Protein AF-A0A5W3F508-F1 (afdb_monomer_lite)

Sequence (98 aa):
MHFTNFLQRYFDIEIEHTFDPTIQGSNETGKDVTKIWIYEKGEDSEPLLTLTEAWWYTETKTAGNWLIGNVYSTLEHGREIHESEFRKLVTAGKV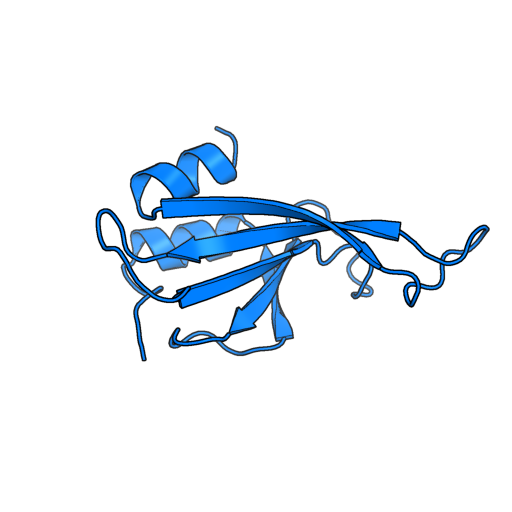ISA

Secondary structure (DSSP, 8-state):
--HHHHHTTTSEEEEEEEEEEEEE-SS-EEEEEEEEEEE-TTS----SEEEEEGGGT-SS--TTEEEEEESSBSSPTT-EEEHHHHHHHHHTT---B-

Structure (mmCIF, N/CA/C/O backbone):
data_AF-A0A5W3F508-F1
#
_entry.id   AF-A0A5W3F508-F1
#
loop_
_atom_site.group_PDB
_atom_site.id
_atom_site.type_symbol
_atom_site.label_atom_id
_atom_site.label_alt_id
_atom_site.label_comp_id
_atom_site.label_asym_id
_atom_site.label_entity_id
_atom_site.label_seq_id
_atom_site.pdbx_PDB_ins_code
_atom_site.Cartn_x
_atom_site.Cartn_y
_atom_site.Cartn_z
_atom_site.occupancy
_atom_site.B_iso_or_equiv
_atom_site.auth_seq_id
_atom_site.auth_comp_id
_atom_site.auth_asym_id
_atom_site.auth_atom_id
_atom_site.pdbx_PDB_model_num
ATOM 1 N N . MET A 1 1 ? 0.730 17.645 -3.192 1.00 57.09 1 MET A N 1
ATOM 2 C CA . MET A 1 1 ? 0.823 17.075 -1.829 1.00 57.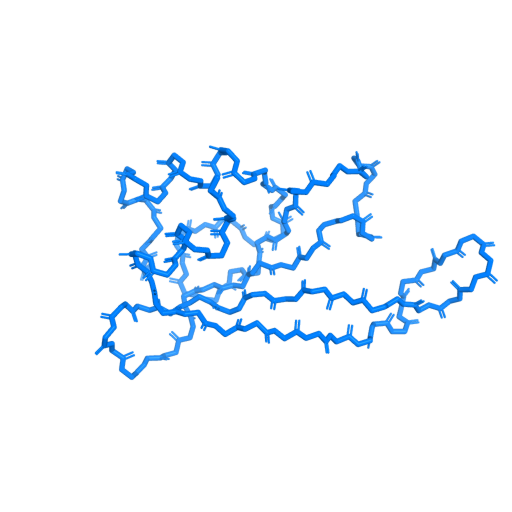09 1 MET A CA 1
ATOM 3 C C . MET A 1 1 ? 1.249 15.621 -1.968 1.00 57.09 1 MET A C 1
ATOM 5 O O . MET A 1 1 ? 0.523 14.873 -2.617 1.00 57.09 1 MET A O 1
ATOM 9 N N . HIS A 1 2 ? 2.422 15.251 -1.446 1.00 88.25 2 HIS A N 1
ATOM 10 C CA . HIS A 1 2 ? 2.965 13.890 -1.571 1.00 88.25 2 HIS A CA 1
ATOM 11 C C . HIS A 1 2 ? 1.986 12.832 -1.032 1.00 88.25 2 HIS A C 1
ATOM 13 O O . HIS A 1 2 ? 1.182 13.122 -0.142 1.00 88.25 2 HIS A O 1
ATOM 19 N N . PHE A 1 3 ? 1.997 11.637 -1.622 1.00 94.00 3 PHE A N 1
ATOM 20 C CA . PHE A 1 3 ? 1.080 10.543 -1.282 1.00 94.00 3 PHE A CA 1
ATOM 21 C C . PHE A 1 3 ? 1.220 10.068 0.154 1.00 94.00 3 PHE A C 1
ATOM 23 O O . PHE A 1 3 ? 0.224 9.989 0.864 1.0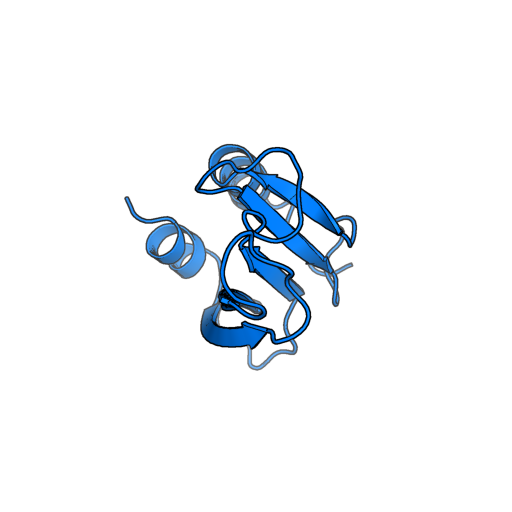0 94.00 3 PHE A O 1
ATOM 30 N N . THR A 1 4 ? 2.448 9.905 0.627 1.00 94.62 4 THR A N 1
ATOM 31 C CA . THR A 1 4 ? 2.765 9.574 2.021 1.00 94.62 4 THR A CA 1
ATOM 32 C C . THR A 1 4 ? 2.178 10.592 3.003 1.00 94.62 4 THR A C 1
ATOM 34 O O . THR A 1 4 ? 1.474 10.209 3.932 1.00 94.62 4 THR A O 1
ATOM 37 N N . ASN A 1 5 ? 2.326 11.894 2.731 1.00 95.38 5 ASN A N 1
ATOM 38 C CA . ASN A 1 5 ? 1.720 12.954 3.552 1.00 95.38 5 ASN A CA 1
ATOM 39 C C . ASN A 1 5 ? 0.185 12.892 3.567 1.00 95.38 5 ASN A C 1
ATOM 41 O O . ASN A 1 5 ? -0.445 13.405 4.488 1.00 95.38 5 ASN A O 1
ATOM 45 N N . PHE A 1 6 ? -0.438 12.355 2.515 1.00 96.25 6 PHE A N 1
ATOM 46 C CA . PHE A 1 6 ? -1.878 12.109 2.509 1.00 96.25 6 PHE A CA 1
ATOM 47 C C . PHE A 1 6 ? -2.227 10.912 3.379 1.00 96.25 6 PHE A C 1
ATOM 49 O O . PHE A 1 6 ? -3.106 11.048 4.223 1.00 96.25 6 PHE A O 1
ATOM 56 N N . LEU A 1 7 ? -1.524 9.791 3.218 1.00 96.38 7 LEU A N 1
ATOM 57 C CA . LEU A 1 7 ? -1.753 8.585 4.013 1.00 96.38 7 LEU A CA 1
ATOM 58 C C . LEU A 1 7 ? -1.621 8.870 5.512 1.00 96.38 7 LEU A C 1
ATOM 60 O O . LEU A 1 7 ? -2.523 8.527 6.265 1.00 96.38 7 LEU A O 1
ATOM 64 N N . GLN A 1 8 ? -0.594 9.618 5.924 1.00 95.69 8 GLN A N 1
ATOM 65 C CA . GLN A 1 8 ? -0.355 9.993 7.326 1.00 95.69 8 GLN A CA 1
ATOM 66 C C . GLN A 1 8 ? -1.506 10.767 7.990 1.00 95.69 8 GLN A C 1
ATOM 68 O O . GLN A 1 8 ? -1.575 10.822 9.219 1.00 95.69 8 GLN A O 1
ATOM 73 N N . ARG A 1 9 ? -2.409 11.380 7.210 1.00 94.81 9 ARG A N 1
ATOM 74 C CA . ARG A 1 9 ? -3.603 12.054 7.752 1.00 94.81 9 ARG A CA 1
ATOM 75 C C . ARG A 1 9 ? -4.694 11.079 8.185 1.00 94.81 9 ARG A C 1
ATOM 77 O O . ARG A 1 9 ? -5.511 11.456 9.015 1.00 94.81 9 ARG A O 1
ATOM 84 N N . TYR A 1 10 ? -4.723 9.886 7.600 1.00 95.06 10 TYR A N 1
ATOM 85 C CA . TYR A 1 10 ? -5.777 8.886 7.798 1.00 95.06 10 TYR A CA 1
ATOM 86 C C . TYR A 1 10 ? -5.271 7.626 8.499 1.00 95.06 10 TYR A C 1
ATOM 88 O O . TYR A 1 10 ? -6.060 6.940 9.132 1.00 95.06 10 TYR A O 1
ATOM 96 N N . PHE A 1 11 ? -3.973 7.349 8.401 1.00 95.88 11 PHE A N 1
ATOM 97 C CA . PHE A 1 11 ? -3.330 6.133 8.882 1.00 95.88 11 PHE A CA 1
ATOM 98 C C . PHE A 1 11 ? -2.013 6.459 9.575 1.00 95.88 11 PHE A C 1
ATOM 100 O O . PHE A 1 11 ? -1.441 7.545 9.385 1.00 95.88 11 PHE A O 1
ATOM 107 N N . ASP A 1 12 ? -1.522 5.500 10.344 1.00 95.88 12 ASP A N 1
ATOM 108 C CA . ASP A 1 12 ? -0.096 5.408 10.620 1.00 95.88 12 ASP A CA 1
ATOM 109 C C . ASP A 1 12 ? 0.565 4.587 9.518 1.00 95.88 12 ASP A C 1
ATOM 111 O O . ASP A 1 12 ? -0.039 3.677 8.947 1.00 95.88 12 ASP A O 1
ATOM 115 N N . ILE A 1 13 ? 1.775 4.990 9.132 1.00 96.19 13 ILE A N 1
ATOM 116 C CA . ILE A 1 13 ? 2.498 4.346 8.041 1.00 96.19 13 ILE A CA 1
ATOM 117 C C . ILE A 1 13 ? 3.955 4.139 8.407 1.00 96.19 13 ILE A C 1
ATOM 119 O O . ILE A 1 13 ? 4.570 4.980 9.066 1.00 96.19 13 ILE A O 1
ATOM 123 N N . GLU A 1 14 ? 4.514 3.071 7.866 1.00 95.94 14 GLU A N 1
ATOM 124 C CA . GLU A 1 14 ? 5.941 2.793 7.864 1.00 95.94 14 GLU A CA 1
ATOM 125 C C . GLU A 1 14 ? 6.391 2.617 6.416 1.00 95.94 14 GLU A C 1
ATOM 127 O O . GLU A 1 14 ? 5.705 1.987 5.610 1.00 95.94 14 GLU A O 1
ATOM 132 N N . ILE A 1 15 ? 7.519 3.231 6.066 1.00 96.12 15 ILE A N 1
ATOM 133 C CA . ILE A 1 15 ? 8.080 3.165 4.718 1.00 96.12 15 ILE A CA 1
ATOM 134 C C . ILE A 1 15 ? 9.349 2.335 4.799 1.00 96.12 15 ILE A C 1
ATOM 136 O O . ILE A 1 15 ? 10.281 2.681 5.523 1.00 96.12 15 ILE A O 1
ATOM 140 N N . GLU A 1 16 ? 9.372 1.266 4.024 1.00 95.38 16 GLU A N 1
ATOM 141 C CA . GLU A 1 16 ? 10.479 0.337 3.926 1.00 95.38 16 GLU A CA 1
ATOM 142 C C . GLU A 1 16 ? 11.031 0.365 2.498 1.00 95.38 16 GLU A C 1
ATOM 144 O O . GLU A 1 16 ? 10.284 0.418 1.517 1.00 95.38 16 GLU A O 1
ATOM 149 N N . HIS A 1 17 ? 12.355 0.331 2.383 1.00 94.00 17 HIS A N 1
ATOM 150 C CA . HIS A 1 17 ? 13.040 0.133 1.115 1.00 94.00 17 HIS A CA 1
ATOM 151 C C . HIS A 1 17 ? 13.705 -1.234 1.159 1.00 94.00 17 HIS A C 1
ATOM 153 O O . HIS A 1 17 ? 14.604 -1.463 1.970 1.00 94.00 17 HIS A O 1
ATOM 159 N N . THR A 1 18 ? 13.249 -2.140 0.303 1.00 87.94 18 THR A N 1
ATOM 160 C CA . THR A 1 18 ? 13.715 -3.524 0.287 1.00 87.94 18 THR A CA 1
ATOM 161 C C . THR A 1 18 ? 14.310 -3.835 -1.075 1.00 87.94 18 THR A C 1
ATOM 163 O O . THR A 1 18 ? 13.698 -3.556 -2.105 1.00 87.94 18 THR A O 1
ATOM 166 N N . PHE A 1 19 ? 15.494 -4.440 -1.088 1.00 89.88 19 PHE A N 1
ATOM 167 C CA . PHE A 1 19 ? 16.057 -4.993 -2.311 1.00 89.88 19 PHE A CA 1
ATOM 168 C C . PHE A 1 19 ? 15.367 -6.321 -2.627 1.00 89.88 19 PHE A C 1
ATOM 170 O O . PHE A 1 19 ? 15.494 -7.286 -1.870 1.00 89.88 19 PHE A O 1
ATOM 177 N N . ASP A 1 20 ? 14.650 -6.380 -3.744 1.00 90.19 20 ASP A N 1
ATOM 178 C CA . ASP A 1 20 ? 14.049 -7.609 -4.247 1.00 90.19 20 ASP A CA 1
ATOM 179 C C . ASP A 1 20 ? 14.940 -8.186 -5.361 1.00 90.19 20 ASP A C 1
ATOM 181 O O . ASP A 1 20 ? 14.958 -7.637 -6.468 1.00 90.19 20 ASP A O 1
ATOM 185 N N . PRO A 1 21 ? 15.674 -9.290 -5.104 1.00 89.94 21 PRO A N 1
ATOM 186 C CA . PRO A 1 21 ? 16.583 -9.903 -6.070 1.00 89.94 21 PRO A CA 1
ATOM 187 C C . PRO A 1 21 ? 15.859 -10.670 -7.184 1.00 89.94 21 PRO A C 1
ATOM 189 O O . PRO A 1 21 ? 16.512 -11.162 -8.100 1.00 89.94 21 PRO A O 1
ATOM 192 N N . THR A 1 22 ? 14.537 -10.838 -7.108 1.00 87.31 22 THR A N 1
ATOM 193 C CA . THR A 1 22 ? 13.769 -11.648 -8.066 1.00 87.31 22 THR A CA 1
ATOM 194 C C . THR A 1 22 ? 13.319 -10.851 -9.288 1.00 87.31 22 THR A C 1
ATOM 196 O O . THR A 1 22 ? 13.042 -11.435 -10.337 1.00 87.31 22 THR A O 1
ATOM 199 N N . ILE A 1 23 ? 13.302 -9.519 -9.191 1.00 86.31 23 ILE A N 1
ATOM 200 C CA . ILE A 1 23 ? 12.933 -8.635 -10.298 1.00 86.31 23 ILE A CA 1
ATOM 201 C C . ILE A 1 23 ? 13.989 -8.730 -11.399 1.00 86.31 23 ILE A C 1
ATOM 203 O O . ILE A 1 23 ? 15.137 -8.319 -11.229 1.00 86.31 23 ILE A O 1
ATOM 207 N N . GLN A 1 24 ? 13.593 -9.224 -12.568 1.00 79.38 24 GLN A N 1
ATOM 208 C CA . GLN A 1 24 ? 14.464 -9.259 -13.739 1.00 79.38 24 GLN A CA 1
ATOM 209 C C . GLN A 1 24 ? 14.411 -7.911 -14.469 1.00 79.38 24 GLN A C 1
ATOM 211 O O . GLN A 1 24 ? 13.421 -7.576 -15.120 1.00 79.38 24 GLN A O 1
ATOM 216 N N . GLY A 1 25 ? 15.472 -7.112 -14.340 1.00 68.69 25 GLY A N 1
ATOM 217 C CA . GLY A 1 25 ? 15.681 -5.922 -15.161 1.00 68.69 25 GLY A CA 1
ATOM 218 C C . GLY A 1 25 ? 16.353 -6.262 -16.492 1.00 68.69 25 GLY A C 1
ATOM 219 O O . GLY A 1 25 ? 16.931 -7.331 -16.659 1.00 68.69 25 GLY A O 1
ATOM 220 N N . SER A 1 26 ? 16.323 -5.328 -17.445 1.00 69.38 26 SER A N 1
ATOM 221 C CA . SER A 1 26 ? 16.947 -5.527 -18.762 1.00 69.38 26 SER A CA 1
ATOM 222 C C . SER A 1 26 ? 18.475 -5.646 -18.708 1.00 69.38 26 SER A C 1
ATOM 224 O O . SER A 1 26 ? 19.062 -6.294 -19.567 1.00 69.38 26 SER A O 1
ATOM 226 N N . ASN A 1 27 ? 19.112 -5.016 -17.712 1.00 68.06 27 ASN A N 1
ATOM 227 C CA . ASN A 1 27 ? 20.573 -4.926 -17.599 1.00 68.06 27 ASN A CA 1
ATOM 228 C C . ASN A 1 27 ? 21.114 -5.512 -16.284 1.00 68.06 27 ASN A C 1
ATOM 230 O O . ASN A 1 27 ? 22.273 -5.907 -16.233 1.00 68.06 27 ASN A O 1
ATOM 234 N N . GLU A 1 28 ? 20.293 -5.561 -15.231 1.00 73.25 28 GLU A N 1
ATOM 235 C CA . GLU A 1 28 ? 20.666 -6.040 -13.897 1.00 73.25 28 GLU A CA 1
ATOM 236 C C . GLU A 1 28 ? 19.463 -6.724 -13.245 1.00 73.25 28 GLU A C 1
ATOM 238 O O . GLU A 1 28 ? 18.334 -6.224 -13.330 1.00 73.25 28 GLU A O 1
ATOM 243 N N . THR A 1 29 ? 19.719 -7.860 -12.598 1.00 80.25 29 THR A N 1
ATOM 244 C CA . THR A 1 29 ? 18.743 -8.575 -11.775 1.00 80.25 29 THR A CA 1
ATOM 245 C C . THR A 1 29 ? 18.708 -7.953 -10.383 1.00 80.25 29 THR A C 1
ATOM 247 O O . THR A 1 29 ? 19.749 -7.709 -9.776 1.00 80.25 29 THR A O 1
ATOM 250 N N . GLY A 1 30 ? 17.504 -7.735 -9.879 1.00 85.31 30 GLY A N 1
ATOM 251 C CA . GLY A 1 30 ? 17.231 -7.157 -8.580 1.00 85.31 30 GLY A CA 1
ATOM 252 C C . GLY A 1 30 ? 17.013 -5.647 -8.618 1.00 85.31 30 GLY A C 1
ATOM 253 O O . GLY A 1 30 ? 17.652 -4.921 -9.390 1.00 85.31 30 GLY A O 1
ATOM 254 N N . LYS A 1 31 ? 16.066 -5.172 -7.807 1.00 88.94 31 LYS A N 1
ATOM 255 C CA . LYS A 1 31 ? 15.736 -3.747 -7.681 1.00 88.94 31 LYS A CA 1
ATOM 256 C C . LYS A 1 31 ? 15.418 -3.381 -6.244 1.00 88.94 31 LYS A C 1
ATOM 258 O O . LYS A 1 31 ? 14.807 -4.163 -5.525 1.00 88.94 31 LYS A O 1
ATOM 263 N N . ASP A 1 32 ? 15.795 -2.165 -5.868 1.00 90.00 32 ASP A N 1
ATOM 264 C CA . ASP A 1 32 ? 15.267 -1.531 -4.670 1.00 90.00 32 ASP A CA 1
ATOM 265 C C . ASP A 1 32 ? 13.811 -1.148 -4.921 1.00 90.00 32 ASP A C 1
ATOM 267 O O . ASP A 1 32 ? 13.481 -0.465 -5.895 1.00 90.00 32 ASP A O 1
ATOM 271 N N . VAL A 1 33 ? 12.942 -1.623 -4.041 1.00 92.00 33 VAL A N 1
ATOM 272 C CA . VAL A 1 33 ? 11.498 -1.447 -4.119 1.00 92.00 33 VAL A CA 1
ATOM 273 C C . VAL A 1 33 ? 11.042 -0.735 -2.863 1.00 92.00 33 VAL A C 1
ATOM 275 O O . VAL A 1 33 ? 11.466 -1.055 -1.752 1.00 92.00 33 VAL A O 1
ATOM 278 N N . THR A 1 34 ? 10.151 0.234 -3.038 1.00 94.88 34 THR A N 1
ATOM 279 C CA . THR A 1 34 ? 9.499 0.885 -1.903 1.00 94.88 34 THR A CA 1
ATOM 280 C C . THR A 1 34 ? 8.249 0.111 -1.509 1.00 94.88 34 THR A C 1
ATOM 282 O O . THR A 1 34 ? 7.385 -0.165 -2.348 1.00 94.88 34 THR A O 1
ATOM 285 N N . LYS A 1 35 ? 8.135 -0.186 -0.217 1.00 95.56 35 LYS A N 1
ATOM 286 C CA . LYS A 1 35 ? 6.952 -0.758 0.413 1.00 95.56 35 LYS A CA 1
ATOM 287 C C . LYS A 1 35 ? 6.443 0.191 1.492 1.00 95.56 35 LYS A C 1
ATOM 289 O O . LYS A 1 35 ? 7.215 0.732 2.277 1.00 95.56 35 LYS A O 1
ATOM 294 N N . ILE A 1 36 ? 5.136 0.406 1.526 1.00 96.81 36 ILE A N 1
ATOM 295 C CA . ILE A 1 36 ? 4.466 1.191 2.562 1.00 96.81 36 ILE A CA 1
ATOM 296 C C . ILE A 1 36 ? 3.567 0.246 3.341 1.00 96.81 36 ILE A C 1
ATOM 298 O O . ILE A 1 36 ? 2.637 -0.335 2.781 1.00 96.81 36 ILE A O 1
ATOM 302 N N . TRP A 1 37 ? 3.833 0.108 4.629 1.00 96.50 37 TRP A N 1
ATOM 303 C CA . TRP A 1 37 ? 2.949 -0.563 5.568 1.00 96.50 37 TRP A CA 1
ATOM 304 C C . TRP A 1 37 ? 1.940 0.450 6.097 1.00 96.50 37 TRP A C 1
ATOM 306 O O . TRP A 1 37 ? 2.308 1.582 6.417 1.00 96.50 37 TRP A O 1
ATOM 316 N N . ILE A 1 38 ? 0.666 0.067 6.127 1.00 96.12 38 ILE A N 1
ATOM 317 C CA . ILE A 1 38 ? -0.440 0.939 6.526 1.00 96.12 38 ILE A CA 1
ATOM 318 C C . ILE A 1 38 ? -1.147 0.316 7.723 1.00 96.12 38 ILE A C 1
ATOM 320 O O . ILE A 1 38 ? -1.580 -0.833 7.653 1.00 96.12 38 ILE A O 1
ATOM 324 N N . TYR A 1 39 ? -1.300 1.103 8.782 1.00 95.38 39 TYR A N 1
ATOM 325 C CA . TYR A 1 39 ? -1.864 0.711 10.070 1.00 95.38 39 TYR A CA 1
ATOM 326 C C . TYR A 1 39 ? -3.078 1.580 10.416 1.00 95.38 39 TYR A C 1
ATOM 328 O O . TYR A 1 39 ? -3.243 2.687 9.882 1.00 95.38 39 TYR A O 1
ATOM 336 N N . GLU A 1 40 ? -3.927 1.099 11.323 1.00 92.62 40 GLU A N 1
ATOM 337 C CA . GLU A 1 40 ? -4.977 1.938 11.901 1.00 92.62 40 GLU A CA 1
ATOM 338 C C . GLU A 1 40 ? -4.357 3.118 12.666 1.00 92.62 40 GLU A C 1
ATOM 340 O O . GLU A 1 40 ? -3.274 3.025 13.238 1.00 92.62 40 GLU A O 1
ATOM 345 N N . LYS A 1 41 ? -5.012 4.281 12.611 1.00 92.44 41 LYS A N 1
ATOM 346 C CA . LYS A 1 41 ? -4.443 5.521 13.146 1.00 92.44 41 LYS A CA 1
ATOM 347 C C . LYS A 1 41 ? -4.485 5.537 14.672 1.00 92.44 41 LYS A C 1
ATOM 349 O O . LYS A 1 41 ? -5.568 5.534 15.244 1.00 92.44 41 LYS A O 1
ATOM 354 N N . GLY A 1 42 ? -3.328 5.721 15.302 1.00 88.94 42 GLY A N 1
ATOM 355 C CA . GLY A 1 42 ? -3.193 5.876 16.749 1.00 88.94 42 GLY A CA 1
ATOM 356 C C . GLY A 1 42 ? -3.337 4.575 17.538 1.00 88.94 42 GLY A C 1
ATOM 357 O O . GLY A 1 42 ? -3.373 4.639 18.764 1.00 88.94 42 GLY A O 1
ATOM 358 N N . GLU A 1 43 ? -3.400 3.432 16.856 1.00 81.75 43 GLU A N 1
ATOM 359 C CA . GLU A 1 43 ? -3.569 2.108 17.452 1.00 81.75 43 GLU A CA 1
ATOM 360 C C . GLU A 1 43 ? -2.291 1.284 17.263 1.00 81.75 43 GLU A C 1
ATOM 362 O O . GLU A 1 43 ? -1.750 1.204 16.157 1.00 81.75 43 GLU A O 1
ATOM 367 N N . ASP A 1 44 ? -1.824 0.636 18.332 1.00 83.00 44 ASP A N 1
ATOM 368 C CA . ASP A 1 44 ? -0.753 -0.363 18.248 1.00 83.00 44 ASP A CA 1
ATOM 369 C C . ASP A 1 44 ? -1.349 -1.656 17.677 1.00 83.00 44 ASP A C 1
ATOM 371 O O . ASP A 1 44 ? -1.915 -2.483 18.396 1.00 83.00 44 ASP A O 1
ATOM 375 N N . SER A 1 45 ? -1.338 -1.748 16.349 1.00 84.19 45 SER A N 1
ATOM 376 C CA . SER A 1 45 ? -2.095 -2.732 15.579 1.00 84.19 45 SER A CA 1
ATOM 377 C C . SER A 1 45 ? -1.223 -3.441 14.549 1.00 84.19 45 SER A C 1
ATOM 379 O O . SER A 1 45 ? -0.182 -2.944 14.119 1.00 84.19 45 SER A O 1
ATOM 381 N N . GLU A 1 46 ? -1.670 -4.624 14.127 1.00 89.69 46 GLU A N 1
ATOM 382 C CA . GLU A 1 46 ? -1.124 -5.267 12.935 1.00 89.69 46 GLU A CA 1
ATOM 383 C C . GLU A 1 46 ? -1.480 -4.449 11.676 1.00 89.69 46 GLU A C 1
ATOM 385 O O . GLU A 1 46 ? -2.497 -3.750 11.646 1.00 89.69 46 GLU A O 1
ATOM 390 N N . PRO A 1 47 ? -0.662 -4.510 10.610 1.00 93.12 47 PRO A N 1
ATOM 391 C CA . PRO A 1 47 ? -0.900 -3.716 9.411 1.00 93.12 47 PRO A CA 1
ATOM 392 C C . PRO A 1 47 ? -2.209 -4.116 8.724 1.00 93.12 47 PRO A C 1
ATOM 394 O O . PRO A 1 47 ? -2.459 -5.292 8.470 1.00 93.12 47 PRO A O 1
ATOM 397 N N . LEU A 1 48 ? -3.009 -3.126 8.324 1.00 94.19 48 LEU A N 1
ATOM 398 C CA . LEU A 1 48 ? -4.219 -3.325 7.522 1.00 94.19 48 LEU A CA 1
ATOM 399 C C . LEU A 1 48 ? -3.877 -3.890 6.144 1.00 94.19 48 LEU A C 1
ATOM 401 O O . LEU A 1 48 ? -4.510 -4.822 5.645 1.00 94.19 48 LEU A O 1
ATOM 405 N N . LEU A 1 49 ? -2.889 -3.278 5.497 1.00 96.44 49 LEU A N 1
ATOM 406 C CA . LEU A 1 49 ? -2.420 -3.660 4.175 1.00 96.44 49 LEU A CA 1
ATOM 407 C C . LEU A 1 49 ? -1.029 -3.096 3.917 1.00 96.44 49 LEU A C 1
ATOM 409 O O . LEU A 1 49 ? -0.509 -2.258 4.655 1.00 96.44 49 LEU A O 1
ATOM 413 N N . THR A 1 50 ? -0.453 -3.532 2.807 1.00 96.69 50 THR A N 1
ATOM 414 C CA . THR A 1 50 ? 0.802 -3.004 2.286 1.00 96.69 50 THR A CA 1
ATOM 415 C C . THR A 1 50 ? 0.615 -2.484 0.869 1.00 96.69 50 THR A C 1
ATOM 417 O O . THR A 1 50 ? -0.204 -3.001 0.108 1.00 96.69 50 THR A O 1
ATOM 420 N N . LEU A 1 51 ? 1.362 -1.443 0.519 1.00 96.75 51 LEU A N 1
ATOM 421 C CA . LEU A 1 51 ? 1.476 -0.933 -0.840 1.00 96.75 51 LEU A CA 1
ATOM 422 C C . LEU A 1 51 ? 2.912 -1.136 -1.303 1.00 96.75 51 LEU A C 1
ATOM 424 O O . LEU A 1 51 ? 3.825 -0.516 -0.763 1.00 96.75 51 LEU A O 1
ATOM 428 N N . THR A 1 52 ? 3.107 -1.974 -2.312 1.00 95.25 52 THR A N 1
ATOM 429 C CA . THR A 1 52 ? 4.419 -2.196 -2.933 1.00 95.25 52 THR A CA 1
ATOM 430 C C . THR A 1 52 ? 4.459 -1.488 -4.278 1.00 95.25 52 THR A C 1
ATOM 432 O O . THR A 1 52 ? 3.496 -1.568 -5.039 1.00 95.25 52 THR A O 1
ATOM 435 N N . GLU A 1 53 ? 5.538 -0.772 -4.586 1.00 92.88 53 GLU A N 1
ATOM 436 C CA . GLU A 1 53 ? 5.661 -0.048 -5.853 1.00 92.88 53 GLU A CA 1
ATOM 437 C C . GLU A 1 53 ? 5.457 -0.991 -7.054 1.00 92.88 53 GLU A C 1
ATOM 439 O O . GLU A 1 53 ? 6.209 -1.945 -7.258 1.00 92.88 53 GLU A O 1
ATOM 444 N N . ALA A 1 54 ? 4.426 -0.733 -7.865 1.00 91.94 54 ALA A N 1
ATOM 445 C CA . ALA A 1 54 ? 3.994 -1.666 -8.909 1.00 91.94 54 ALA A CA 1
ATOM 446 C C . ALA A 1 54 ? 4.896 -1.653 -10.147 1.00 91.94 54 ALA A C 1
ATOM 448 O O . ALA A 1 54 ? 4.826 -2.577 -10.964 1.00 91.94 54 ALA A O 1
ATOM 449 N N . TRP A 1 55 ? 5.731 -0.617 -10.298 1.00 90.06 55 TRP A N 1
ATOM 450 C CA . TRP A 1 55 ? 6.560 -0.391 -11.483 1.00 90.06 55 TRP A CA 1
ATOM 451 C C . TRP A 1 55 ? 7.359 -1.631 -11.867 1.00 90.06 55 TRP A C 1
ATOM 453 O O . TRP A 1 55 ? 7.490 -1.950 -13.042 1.00 90.06 55 TRP A O 1
ATOM 463 N N . TRP A 1 56 ? 7.885 -2.376 -10.903 1.00 86.75 56 TRP A N 1
ATOM 464 C CA . TRP A 1 56 ? 8.738 -3.518 -11.210 1.00 86.75 56 TRP A CA 1
ATOM 465 C C . TRP A 1 56 ? 7.973 -4.797 -11.548 1.00 86.75 56 TRP A C 1
ATOM 467 O O . TRP A 1 56 ? 8.479 -5.614 -12.314 1.00 86.75 56 TRP A O 1
ATOM 477 N N . TYR A 1 57 ? 6.730 -4.913 -11.094 1.00 87.38 57 TYR A N 1
ATOM 478 C CA . TYR A 1 57 ? 5.961 -6.159 -11.115 1.00 87.38 57 TYR A CA 1
ATOM 479 C C . TYR A 1 57 ? 4.851 -6.198 -12.168 1.00 87.38 57 TYR A C 1
ATOM 481 O O . TYR A 1 57 ? 4.300 -7.259 -12.441 1.00 87.38 57 TYR A O 1
ATOM 489 N N . THR A 1 58 ? 4.513 -5.053 -12.760 1.00 84.19 58 THR A N 1
ATOM 490 C CA . THR A 1 58 ? 3.403 -4.922 -13.717 1.00 84.19 58 THR A CA 1
ATOM 491 C C . THR A 1 58 ? 3.895 -4.470 -15.090 1.00 84.19 58 THR A C 1
ATOM 493 O O . THR A 1 58 ? 4.993 -3.921 -15.224 1.00 84.19 58 THR A O 1
ATOM 496 N N . GLU A 1 59 ? 3.089 -4.696 -16.128 1.00 82.56 59 GLU A N 1
ATOM 497 C CA . GLU A 1 59 ? 3.360 -4.209 -17.490 1.00 82.56 59 GLU A CA 1
ATOM 498 C C . GLU A 1 59 ? 3.057 -2.715 -17.647 1.00 82.56 59 GLU A C 1
ATOM 500 O O . GLU A 1 59 ? 3.657 -2.045 -18.484 1.00 82.56 59 GLU A O 1
ATOM 505 N N . THR A 1 60 ? 2.165 -2.176 -16.813 1.00 81.19 60 THR A N 1
ATOM 506 C CA . THR A 1 60 ? 1.673 -0.796 -16.884 1.00 81.19 60 THR A CA 1
ATOM 507 C C . THR A 1 60 ? 2.785 0.239 -16.677 1.00 81.19 60 THR A C 1
ATOM 509 O O . THR A 1 60 ? 2.636 1.374 -17.128 1.00 81.19 60 THR A O 1
ATOM 512 N N . LYS A 1 61 ? 3.891 -0.137 -15.998 1.00 83.56 61 LYS A N 1
ATOM 513 C CA . LYS A 1 61 ? 5.095 0.688 -15.732 1.00 83.56 61 LYS A CA 1
ATOM 514 C C . LYS A 1 61 ? 4.750 2.164 -15.488 1.00 83.56 61 LYS A C 1
ATOM 516 O O . LYS A 1 61 ? 5.289 3.063 -16.126 1.00 83.56 61 LYS A O 1
ATOM 521 N N . THR A 1 62 ? 3.781 2.408 -14.607 1.00 87.06 62 THR A N 1
ATOM 522 C CA . THR A 1 62 ? 3.255 3.750 -14.342 1.00 87.06 62 THR A CA 1
ATOM 523 C C . THR A 1 62 ? 3.629 4.164 -12.929 1.00 87.06 62 THR A C 1
ATOM 525 O O . THR A 1 62 ? 3.343 3.462 -11.961 1.00 87.06 62 THR A O 1
ATOM 528 N N . ALA A 1 63 ? 4.301 5.308 -12.810 1.00 89.44 63 ALA A N 1
ATOM 529 C CA . ALA A 1 63 ? 4.656 5.871 -11.514 1.00 89.44 63 ALA A CA 1
ATOM 530 C C . ALA A 1 63 ? 3.389 6.201 -10.710 1.00 89.44 63 ALA A C 1
ATOM 532 O O . ALA A 1 63 ? 2.391 6.653 -11.268 1.00 89.44 63 ALA A O 1
ATOM 533 N N . GLY A 1 64 ? 3.435 5.979 -9.396 1.00 91.56 64 GLY A N 1
ATOM 534 C CA . GLY A 1 64 ? 2.265 6.145 -8.531 1.00 91.56 64 GLY A CA 1
ATOM 535 C C . GLY A 1 64 ? 1.260 4.990 -8.608 1.00 91.56 64 GLY A C 1
ATOM 536 O O . GLY A 1 64 ? 0.197 5.079 -7.994 1.00 91.56 64 GLY A O 1
ATOM 537 N N . ASN A 1 65 ? 1.568 3.902 -9.320 1.00 94.75 65 ASN A N 1
ATOM 538 C CA . ASN A 1 65 ? 0.841 2.648 -9.161 1.00 94.75 65 ASN A CA 1
ATOM 539 C C . ASN A 1 65 ? 1.475 1.788 -8.068 1.00 94.75 65 ASN A C 1
ATOM 541 O O . ASN A 1 65 ? 2.697 1.661 -7.964 1.00 94.75 65 ASN A O 1
ATOM 545 N N . TRP A 1 66 ? 0.608 1.166 -7.280 1.00 96.00 66 TRP A N 1
ATOM 546 C CA . TRP A 1 66 ? 0.955 0.323 -6.149 1.00 96.00 66 TRP A CA 1
ATOM 547 C C . TRP A 1 66 ? 0.232 -1.015 -6.265 1.00 96.00 66 TRP A C 1
ATOM 549 O O . TRP A 1 66 ? -0.927 -1.063 -6.673 1.00 96.00 66 TRP A O 1
ATOM 559 N N . LEU A 1 67 ? 0.906 -2.095 -5.891 1.00 95.25 67 LEU A N 1
ATOM 560 C CA . LEU A 1 67 ? 0.292 -3.395 -5.671 1.00 95.25 67 LEU A CA 1
ATOM 561 C C . LEU A 1 67 ? -0.192 -3.482 -4.229 1.00 95.25 67 LEU A C 1
ATOM 563 O O . LEU A 1 67 ? 0.575 -3.244 -3.293 1.00 95.25 67 LEU A O 1
ATOM 567 N N . ILE A 1 68 ? -1.462 -3.837 -4.063 1.00 96.06 68 ILE A N 1
ATOM 568 C CA . ILE A 1 68 ? -2.070 -4.033 -2.751 1.00 96.06 68 ILE A CA 1
ATOM 569 C C . ILE A 1 68 ? -1.654 -5.402 -2.215 1.00 96.06 68 ILE A C 1
ATOM 571 O O . ILE A 1 68 ? -2.098 -6.437 -2.706 1.00 96.06 68 ILE A O 1
ATOM 575 N N . GLY A 1 69 ? -0.846 -5.425 -1.163 1.00 95.06 69 GLY A N 1
ATOM 576 C CA . GLY A 1 69 ? -0.673 -6.609 -0.333 1.00 95.06 69 GLY A CA 1
ATOM 577 C C . GLY A 1 69 ? -1.717 -6.597 0.773 1.00 95.06 69 GLY A C 1
ATOM 578 O O . GLY A 1 69 ? -1.502 -5.967 1.808 1.00 95.06 69 GLY A O 1
ATOM 579 N N . ASN A 1 70 ? -2.853 -7.260 0.545 1.00 89.19 70 ASN A N 1
ATOM 580 C CA . ASN A 1 70 ? -3.883 -7.388 1.573 1.00 89.19 70 ASN A CA 1
ATOM 581 C C . ASN A 1 70 ? -3.355 -8.220 2.754 1.00 89.19 70 ASN A C 1
ATOM 583 O O . ASN A 1 70 ? -2.819 -9.307 2.529 1.00 89.19 70 ASN A O 1
ATOM 587 N N . VAL A 1 71 ? -3.529 -7.699 3.969 1.00 87.88 71 VAL A N 1
ATOM 588 C CA . VAL A 1 71 ? -3.296 -8.409 5.230 1.00 87.88 71 VAL A CA 1
ATOM 589 C C . VAL A 1 71 ? -4.635 -8.591 5.950 1.00 87.88 71 VAL A C 1
ATOM 591 O O . VAL A 1 71 ? -5.128 -9.711 6.043 1.00 87.88 71 VAL A O 1
ATOM 594 N N . TYR A 1 72 ? -5.263 -7.485 6.355 1.00 88.88 72 TYR A N 1
ATOM 595 C CA . TYR A 1 72 ? -6.559 -7.460 7.042 1.00 88.88 72 TYR A CA 1
ATOM 596 C C . TYR A 1 72 ? -7.560 -6.497 6.415 1.00 88.88 72 TYR A C 1
ATOM 598 O O . TYR A 1 72 ? -8.600 -6.247 6.999 1.00 88.88 72 TYR A O 1
ATOM 606 N N . SER A 1 73 ? -7.280 -5.920 5.252 1.00 89.06 73 SER A N 1
ATOM 607 C CA . SER A 1 73 ? -8.192 -4.978 4.604 1.00 89.06 73 SER A CA 1
ATOM 608 C C . SER A 1 73 ? -9.261 -5.685 3.770 1.00 89.06 73 SER A C 1
ATOM 610 O O . SER A 1 73 ? -9.074 -6.803 3.291 1.00 89.06 73 SER A O 1
ATO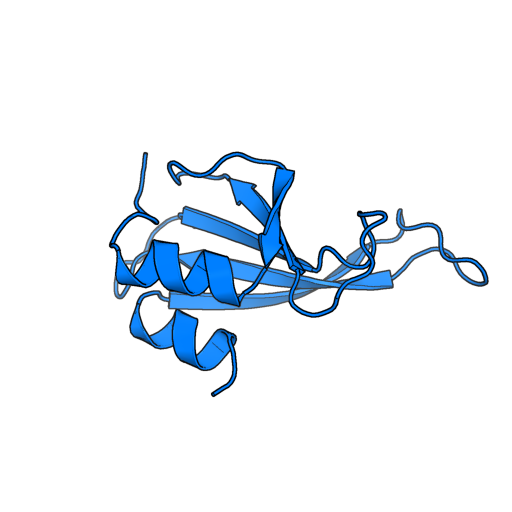M 612 N N . THR A 1 74 ? -10.351 -4.989 3.457 1.00 88.56 74 THR A N 1
ATOM 613 C CA . THR A 1 74 ? -11.344 -5.482 2.483 1.00 88.56 74 THR A CA 1
ATOM 614 C C . THR A 1 74 ? -10.887 -5.374 1.019 1.00 88.56 74 THR A C 1
ATOM 616 O O . THR A 1 74 ? -11.663 -5.669 0.110 1.00 88.56 74 THR A O 1
ATOM 619 N N . LEU A 1 75 ? -9.674 -4.875 0.748 1.00 92.62 75 LEU A N 1
ATOM 620 C CA . LEU A 1 75 ? -9.175 -4.682 -0.616 1.00 92.62 75 LEU A CA 1
ATOM 621 C C . LEU A 1 75 ? -8.599 -5.979 -1.198 1.00 92.62 75 LEU A C 1
ATOM 623 O O . LEU A 1 75 ? -8.072 -6.830 -0.493 1.00 92.62 75 LEU A O 1
ATOM 627 N N . GLU A 1 76 ? -8.671 -6.131 -2.516 1.00 93.00 76 GLU A N 1
ATOM 628 C CA . GLU A 1 76 ? -8.183 -7.331 -3.198 1.00 93.00 76 GLU A CA 1
ATOM 629 C C . GLU A 1 76 ? -6.645 -7.403 -3.208 1.00 93.00 76 GLU A C 1
ATOM 631 O O . GLU A 1 76 ? -5.972 -6.448 -3.600 1.00 93.00 76 GLU A O 1
ATOM 636 N N . HIS A 1 77 ? -6.088 -8.546 -2.788 1.00 93.88 77 HIS A N 1
ATOM 637 C CA . HIS A 1 77 ? -4.647 -8.808 -2.824 1.00 93.88 77 HIS A CA 1
ATOM 638 C C . HIS A 1 77 ? -4.130 -8.883 -4.269 1.00 93.88 77 HIS A C 1
ATOM 640 O O . HIS A 1 77 ? -4.759 -9.491 -5.128 1.00 93.88 77 HIS A O 1
ATOM 646 N N . GLY A 1 78 ? -2.958 -8.307 -4.534 1.00 92.62 78 GLY A N 1
ATOM 647 C CA . GLY A 1 78 ? -2.318 -8.289 -5.851 1.00 92.62 78 GLY A CA 1
ATOM 648 C C . GLY A 1 78 ? -2.928 -7.282 -6.828 1.00 92.62 78 GLY A C 1
ATOM 649 O O . GLY A 1 78 ? -2.412 -7.114 -7.931 1.00 92.62 78 GLY A O 1
ATOM 650 N N . ARG A 1 79 ? -3.996 -6.577 -6.436 1.00 93.75 79 ARG A N 1
ATOM 651 C CA . ARG A 1 79 ? -4.608 -5.550 -7.273 1.00 93.75 79 ARG A CA 1
ATOM 652 C C . ARG A 1 79 ? -3.665 -4.356 -7.432 1.00 93.75 79 ARG A C 1
ATOM 654 O O . ARG A 1 79 ? -3.204 -3.784 -6.445 1.00 93.75 79 ARG A O 1
ATOM 661 N N . GLU A 1 80 ? -3.439 -3.949 -8.679 1.00 95.44 80 GLU A N 1
ATOM 662 C CA . GLU A 1 80 ? -2.770 -2.690 -9.013 1.00 95.44 80 GLU A CA 1
ATOM 663 C C . GLU A 1 80 ? -3.736 -1.512 -8.815 1.00 95.44 80 GLU A C 1
ATOM 665 O O . GLU A 1 80 ? -4.894 -1.551 -9.246 1.00 95.44 80 GLU A O 1
ATOM 670 N N . ILE A 1 81 ? -3.265 -0.454 -8.155 1.00 95.75 81 ILE A N 1
ATOM 671 C CA . ILE A 1 81 ? -4.040 0.762 -7.927 1.00 95.75 81 ILE A CA 1
ATOM 672 C C . ILE A 1 81 ? -3.171 2.012 -8.046 1.00 95.75 81 ILE A C 1
ATOM 674 O O . ILE A 1 81 ? -2.081 2.092 -7.481 1.00 95.75 81 ILE A O 1
ATOM 678 N N . HIS A 1 82 ? -3.679 3.022 -8.749 1.00 96.31 82 HIS A N 1
ATOM 679 C CA . HIS A 1 82 ? -3.036 4.331 -8.808 1.00 96.31 82 HIS A CA 1
ATOM 680 C C . HIS A 1 82 ? -3.346 5.153 -7.548 1.00 96.31 82 HIS A C 1
ATOM 682 O O . HIS A 1 82 ? -4.466 5.113 -7.026 1.00 96.31 82 HIS A O 1
ATOM 688 N N . G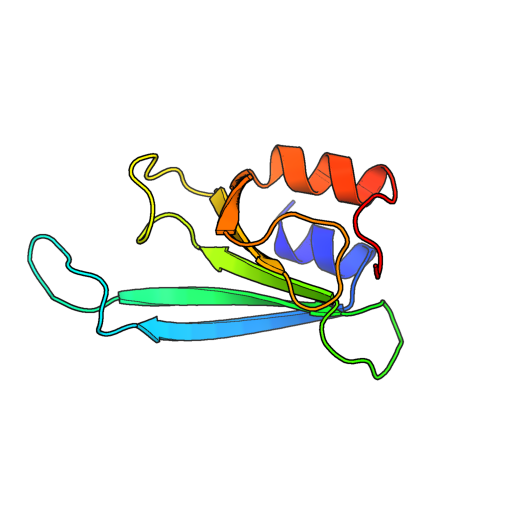LU A 1 83 ? -2.408 5.995 -7.107 1.00 96.19 83 GLU A N 1
ATOM 689 C CA . GLU A 1 83 ? -2.574 6.886 -5.949 1.00 96.19 83 GLU A CA 1
ATOM 690 C C . GLU A 1 83 ? -3.885 7.682 -5.971 1.00 96.19 83 GLU A C 1
ATOM 692 O O . GLU A 1 83 ? -4.524 7.878 -4.939 1.00 96.19 83 GLU A O 1
ATOM 697 N N . SER A 1 84 ? -4.291 8.176 -7.145 1.00 95.50 84 SER A N 1
ATOM 698 C CA . SER A 1 84 ? -5.514 8.976 -7.286 1.00 95.50 84 SER A CA 1
ATOM 699 C C . SER A 1 84 ? -6.784 8.174 -7.003 1.00 95.50 84 SER A C 1
ATOM 701 O O . SER A 1 84 ? -7.744 8.733 -6.472 1.00 95.50 84 SER A O 1
ATOM 703 N N . GLU A 1 85 ? -6.799 6.880 -7.323 1.00 96.38 85 GLU A N 1
ATOM 704 C CA . GLU A 1 85 ? -7.909 5.990 -6.999 1.00 96.38 85 GLU A CA 1
ATOM 705 C C . GLU A 1 85 ? -7.857 5.581 -5.528 1.00 96.38 85 GLU A C 1
ATOM 707 O O . GLU A 1 85 ? -8.868 5.691 -4.832 1.00 96.38 85 GLU A O 1
ATOM 712 N N . PHE A 1 86 ? -6.675 5.217 -5.020 1.00 96.94 86 PHE A N 1
ATOM 713 C CA . PHE A 1 86 ? -6.505 4.862 -3.612 1.00 96.94 86 PHE A CA 1
ATOM 714 C C . PHE A 1 86 ? -6.945 6.008 -2.690 1.00 96.94 86 PHE A C 1
ATOM 716 O O . PHE A 1 86 ? -7.697 5.796 -1.741 1.00 96.94 86 PHE A O 1
ATOM 723 N N . ARG A 1 87 ? -6.593 7.258 -3.028 1.00 97.25 87 ARG A N 1
ATOM 724 C CA . ARG A 1 87 ? -7.075 8.456 -2.317 1.00 97.25 87 ARG A CA 1
ATOM 725 C C . ARG A 1 87 ? -8.597 8.507 -2.230 1.00 97.25 87 ARG A C 1
ATOM 727 O O . ARG A 1 87 ? -9.112 8.809 -1.160 1.00 97.25 87 ARG A O 1
ATOM 734 N N . LYS A 1 88 ? -9.315 8.192 -3.316 1.00 97.00 88 LYS A N 1
ATOM 735 C CA . LYS A 1 88 ? -10.789 8.180 -3.319 1.00 97.00 88 LYS A CA 1
ATOM 736 C C . LYS A 1 88 ? -11.336 7.128 -2.358 1.00 97.00 88 LYS A C 1
ATOM 738 O O . LYS A 1 88 ? -12.272 7.432 -1.624 1.00 97.00 88 LYS A O 1
ATOM 743 N N . LEU A 1 89 ? -10.745 5.930 -2.334 1.00 96.44 89 LEU A N 1
ATOM 744 C CA . LEU A 1 89 ? -11.142 4.858 -1.413 1.00 96.44 89 LEU A CA 1
ATOM 745 C C . LEU A 1 89 ? -10.938 5.268 0.047 1.00 96.44 89 LEU A C 1
ATOM 747 O O . LEU A 1 89 ? -11.859 5.123 0.848 1.00 96.44 89 LEU A O 1
ATOM 751 N N . VAL A 1 90 ? -9.780 5.850 0.365 1.00 95.69 90 VAL A N 1
ATOM 752 C CA . VAL A 1 90 ? -9.467 6.358 1.709 1.00 95.69 90 VAL A CA 1
ATOM 753 C C . VAL A 1 90 ? -10.459 7.440 2.123 1.00 95.69 90 VAL A C 1
ATOM 755 O O . VAL A 1 90 ? -11.084 7.334 3.173 1.00 95.69 90 VAL A O 1
ATOM 758 N N . THR A 1 91 ? -10.684 8.451 1.277 1.00 95.25 91 THR A N 1
ATOM 759 C CA . THR A 1 91 ? -11.636 9.529 1.597 1.00 95.25 91 THR A CA 1
ATOM 760 C C . THR A 1 91 ? -13.082 9.051 1.703 1.00 95.25 91 THR A C 1
ATOM 762 O O . THR A 1 91 ? -13.882 9.692 2.376 1.00 95.25 91 THR A O 1
ATOM 765 N N . ALA A 1 92 ? -13.424 7.942 1.046 1.00 95.25 92 ALA A N 1
ATOM 766 C CA . ALA A 1 92 ? -14.740 7.321 1.131 1.00 95.25 92 ALA A CA 1
ATOM 767 C C . ALA A 1 92 ? -14.875 6.352 2.321 1.00 95.25 92 ALA A C 1
ATOM 769 O O . ALA A 1 92 ? -15.924 5.725 2.449 1.00 95.25 92 ALA A O 1
ATOM 770 N N . GLY A 1 93 ? -13.834 6.188 3.149 1.00 92.19 93 GLY A N 1
ATOM 771 C CA . GLY A 1 93 ? -13.840 5.262 4.285 1.00 92.19 93 GLY A CA 1
ATOM 772 C C . GLY A 1 93 ? -13.900 3.788 3.879 1.00 92.19 93 GLY A C 1
ATOM 773 O O . GLY A 1 93 ? -14.445 2.976 4.613 1.00 92.19 93 GLY A O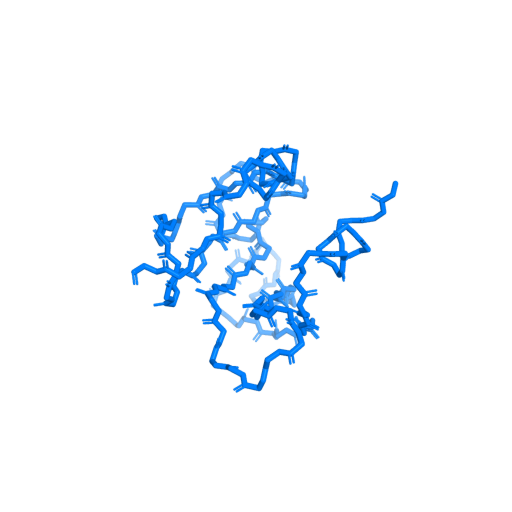 1
ATOM 774 N N . LYS A 1 94 ? -13.393 3.436 2.689 1.00 92.50 94 LYS A N 1
ATOM 775 C CA . LYS A 1 94 ? -13.436 2.065 2.139 1.00 92.50 94 LYS A CA 1
ATOM 776 C C . LYS A 1 94 ? -12.167 1.249 2.386 1.00 92.50 94 LYS A C 1
ATOM 778 O O . LYS A 1 94 ? -12.075 0.119 1.922 1.00 92.50 94 LYS A O 1
ATOM 783 N N . VAL A 1 95 ? -11.176 1.838 3.046 1.00 90.69 95 VAL A N 1
ATOM 784 C CA . VAL A 1 95 ? -9.945 1.155 3.452 1.00 90.69 95 VAL A CA 1
ATOM 785 C C . VAL A 1 95 ? -10.066 0.905 4.947 1.00 90.69 95 VAL A C 1
ATOM 787 O O . VAL A 1 95 ? -9.696 1.756 5.750 1.00 90.69 95 VAL A O 1
ATOM 790 N N . ILE A 1 96 ? -10.694 -0.216 5.281 1.00 83.44 96 ILE A N 1
ATOM 791 C CA . ILE A 1 96 ? -11.011 -0.646 6.644 1.00 83.44 96 ILE A CA 1
ATOM 792 C C . ILE A 1 96 ? -10.590 -2.102 6.822 1.00 83.44 96 ILE A C 1
ATOM 794 O O . ILE A 1 96 ? -10.403 -2.815 5.827 1.00 83.44 96 ILE A O 1
ATOM 798 N N . SER A 1 97 ? -10.449 -2.515 8.077 1.00 80.50 97 SER A N 1
ATOM 799 C CA . SER A 1 97 ? -10.310 -3.917 8.456 1.00 80.50 97 SER A CA 1
ATOM 800 C C . SER A 1 97 ? -11.512 -4.743 7.956 1.00 80.50 97 SER A C 1
ATOM 802 O O . SER A 1 97 ? -12.636 -4.238 7.871 1.00 80.50 97 SER A O 1
ATOM 804 N N . ALA A 1 98 ? -11.241 -5.975 7.524 1.00 75.75 98 ALA A N 1
ATOM 805 C CA . ALA A 1 98 ? -12.189 -6.940 6.968 1.00 75.75 98 ALA A CA 1
ATOM 806 C C . ALA A 1 98 ? -12.958 -7.710 8.046 1.00 75.75 98 ALA A C 1
ATOM 808 O O . ALA A 1 98 ? -12.417 -7.887 9.160 1.00 75.75 98 ALA A O 1
#

Organism: NCBI:txid340190

Radius of gyration: 13.66 Å; chains: 1; bounding box: 35×29×37 Å

pLDDT: mean 90.45, std 7.34, range [57.09, 97.25]

Foldseek 3Di:
DDLVVLLLVQWDKDKDWDWDQCQDDPVHGIDTKIKMFTHGHPDPDDTQWMWIACLRPDPVNDGQWTAIGGDFWPDDHRDIDHSVVVSVCSVVVRGDGD